Protein AF-A0A1I4YT02-F1 (afdb_monomer_lite)

Foldseek 3Di:
DDPVVVVVVVVVVVVLVCQLVVDPVSVVVVCVVVVVVVVDDPPCPPPPPVPPPPPPDDDDD

pLDDT: mean 76.79, std 14.8, range [49.75, 95.31]

Secondary structure (DSSP, 8-state):
--HHHHHHHHHHHHHHHHHHHT-HHHHHHHHHHTTHHHH---TT-----------------

Structure (mmCIF, N/CA/C/O backbone):
data_AF-A0A1I4YT02-F1
#
_entry.id   AF-A0A1I4YT02-F1
#
loop_
_atom_site.group_PDB
_atom_site.id
_atom_site.type_symbol
_atom_site.label_atom_id
_atom_site.label_alt_id
_atom_site.label_comp_id
_atom_site.label_asym_id
_atom_site.label_entity_id
_atom_site.label_seq_id
_atom_site.pdbx_PDB_ins_code
_atom_site.Cartn_x
_atom_site.Cartn_y
_atom_site.Cartn_z
_atom_site.occupancy
_atom_site.B_iso_or_equiv
_atom_site.auth_seq_id
_atom_site.auth_comp_id
_atom_site.auth_asym_id
_atom_site.auth_atom_id
_atom_site.pdbx_PDB_model_num
ATOM 1 N N . MET A 1 1 ? 14.438 -12.268 -13.448 1.00 61.19 1 MET A N 1
ATOM 2 C CA . MET A 1 1 ? 14.019 -10.928 -12.982 1.00 61.19 1 MET A CA 1
ATOM 3 C C . MET A 1 1 ? 15.131 -9.960 -13.334 1.00 61.19 1 MET A C 1
ATOM 5 O O . MET A 1 1 ? 16.242 -10.157 -12.865 1.00 61.19 1 MET A O 1
ATOM 9 N N . ASP A 1 2 ? 14.860 -8.999 -14.214 1.00 89.62 2 ASP A N 1
ATOM 10 C CA . ASP A 1 2 ? 15.845 -8.008 -14.662 1.00 89.62 2 ASP A CA 1
ATOM 11 C C . ASP A 1 2 ? 16.143 -6.974 -13.557 1.00 89.62 2 ASP A C 1
ATOM 13 O O . ASP A 1 2 ? 15.241 -6.601 -12.797 1.00 89.62 2 ASP A O 1
ATOM 17 N N . LEU A 1 3 ? 17.392 -6.502 -13.455 1.00 90.75 3 LEU A N 1
ATOM 18 C CA . LEU A 1 3 ? 17.813 -5.539 -12.427 1.00 90.75 3 LEU A CA 1
ATOM 19 C C . LEU A 1 3 ? 17.001 -4.235 -12.498 1.00 90.75 3 LEU A C 1
ATOM 21 O O . LEU A 1 3 ? 16.662 -3.662 -11.459 1.00 90.75 3 LEU A O 1
ATOM 25 N N . GLN A 1 4 ? 16.631 -3.777 -13.698 1.00 91.75 4 GLN A N 1
ATOM 26 C CA . GLN A 1 4 ? 15.804 -2.580 -13.843 1.00 91.75 4 GLN A CA 1
ATOM 27 C C . GLN A 1 4 ? 14.384 -2.803 -13.327 1.00 91.75 4 GLN A C 1
ATOM 29 O O . GLN A 1 4 ? 13.820 -1.917 -12.682 1.00 91.75 4 GLN A O 1
ATOM 34 N N . ASN A 1 5 ? 13.815 -3.987 -13.562 1.00 93.88 5 ASN A N 1
ATOM 35 C CA . ASN A 1 5 ? 12.486 -4.331 -13.057 1.00 93.88 5 ASN A CA 1
ATOM 36 C C . ASN A 1 5 ? 12.476 -4.398 -11.528 1.00 93.88 5 ASN A C 1
ATOM 38 O O . ASN A 1 5 ? 11.555 -3.875 -10.903 1.00 93.88 5 ASN A O 1
ATOM 42 N N . TYR A 1 6 ? 13.536 -4.940 -10.923 1.00 93.81 6 TYR A N 1
ATOM 43 C CA . TYR A 1 6 ? 13.702 -4.918 -9.471 1.00 93.81 6 TYR A CA 1
ATOM 44 C C . TYR A 1 6 ? 13.761 -3.487 -8.915 1.00 93.81 6 TYR A C 1
ATOM 46 O O . TYR A 1 6 ? 13.070 -3.170 -7.948 1.00 93.81 6 TYR A O 1
ATOM 54 N N . LEU A 1 7 ? 14.537 -2.592 -9.534 1.00 95.31 7 LEU A N 1
ATOM 55 C CA . LEU A 1 7 ? 14.645 -1.203 -9.075 1.00 95.31 7 LEU A CA 1
ATOM 56 C C . LEU A 1 7 ? 13.332 -0.425 -9.225 1.00 95.31 7 LEU A C 1
ATOM 58 O O . LEU A 1 7 ? 13.004 0.381 -8.352 1.00 95.31 7 LEU A O 1
ATOM 62 N N . LYS A 1 8 ? 12.574 -0.665 -10.302 1.00 93.88 8 LYS A N 1
ATOM 63 C CA . LYS A 1 8 ? 11.237 -0.082 -10.494 1.00 93.88 8 LYS A CA 1
ATOM 64 C C . LYS A 1 8 ? 10.273 -0.558 -9.411 1.00 93.88 8 LYS A C 1
ATOM 66 O O . LYS A 1 8 ? 9.645 0.273 -8.761 1.00 93.88 8 LYS A O 1
ATOM 71 N N . LEU A 1 9 ? 10.235 -1.867 -9.163 1.00 93.88 9 LEU A N 1
ATOM 72 C CA . LEU A 1 9 ? 9.402 -2.456 -8.118 1.00 93.88 9 LEU A CA 1
ATOM 73 C C . LEU A 1 9 ? 9.772 -1.908 -6.733 1.00 93.88 9 LEU A C 1
ATOM 75 O O . LEU A 1 9 ? 8.904 -1.469 -5.987 1.00 93.88 9 LEU A O 1
ATOM 79 N N . LYS A 1 10 ? 11.070 -1.846 -6.416 1.00 93.44 10 LYS A N 1
ATOM 80 C CA . LYS A 1 10 ? 11.564 -1.296 -5.148 1.00 93.44 10 LYS A CA 1
ATOM 81 C C . LYS A 1 10 ? 11.118 0.153 -4.938 1.00 93.44 10 LYS A C 1
ATOM 83 O O . LYS A 1 10 ? 10.720 0.508 -3.833 1.00 93.44 10 LYS A O 1
ATOM 88 N N . LYS A 1 11 ? 11.193 0.997 -5.971 1.00 94.38 11 LYS A N 1
ATOM 89 C CA . LYS A 1 11 ? 10.753 2.398 -5.878 1.00 94.38 11 LYS A CA 1
ATOM 90 C C . LYS A 1 11 ? 9.249 2.510 -5.637 1.00 94.38 11 LYS A C 1
ATOM 92 O O . LYS A 1 11 ? 8.859 3.287 -4.772 1.00 94.38 11 LYS A O 1
ATOM 97 N N . ALA A 1 12 ? 8.445 1.719 -6.350 1.00 91.62 12 ALA A N 1
ATOM 98 C CA . ALA A 1 12 ? 6.993 1.703 -6.184 1.00 91.62 12 ALA A CA 1
ATOM 99 C C . ALA A 1 12 ? 6.594 1.327 -4.748 1.00 91.62 12 ALA A C 1
ATOM 101 O O . ALA A 1 12 ? 5.871 2.075 -4.100 1.00 91.62 12 ALA A O 1
ATOM 102 N N . LEU A 1 13 ? 7.179 0.253 -4.205 1.00 90.50 13 LEU A N 1
ATOM 103 C CA . LEU A 1 13 ? 6.907 -0.195 -2.835 1.00 90.50 13 LEU A CA 1
ATOM 104 C C . LEU A 1 13 ? 7.296 0.848 -1.777 1.00 90.50 13 LEU A C 1
ATOM 106 O O . LEU A 1 13 ? 6.592 1.031 -0.789 1.00 90.50 13 LEU A O 1
ATOM 110 N N . ILE A 1 14 ? 8.417 1.552 -1.968 1.00 91.62 14 ILE A N 1
ATOM 111 C CA . ILE A 1 14 ? 8.840 2.618 -1.046 1.00 91.62 14 ILE A CA 1
ATOM 112 C C . ILE A 1 14 ? 7.867 3.801 -1.085 1.00 91.62 14 ILE A C 1
ATOM 114 O O . ILE A 1 14 ? 7.611 4.411 -0.046 1.00 91.62 14 ILE A O 1
ATOM 118 N N . GLN A 1 15 ? 7.360 4.152 -2.267 1.00 91.00 15 GLN A N 1
ATOM 119 C CA . GLN A 1 15 ? 6.400 5.239 -2.417 1.00 91.00 15 GLN A CA 1
ATOM 120 C C . GLN A 1 15 ? 5.078 4.900 -1.724 1.00 91.00 15 GLN A C 1
ATOM 122 O O . GLN A 1 15 ? 4.618 5.673 -0.887 1.00 91.00 15 GLN A O 1
ATOM 127 N N . GLU A 1 16 ? 4.540 3.715 -1.995 1.00 86.50 16 GLU A N 1
ATOM 128 C CA . GLU A 1 16 ? 3.312 3.223 -1.375 1.00 86.50 16 GLU A CA 1
ATOM 129 C C . GLU A 1 16 ? 3.446 3.165 0.156 1.00 86.50 16 GLU A C 1
ATOM 131 O O . GLU A 1 16 ? 2.605 3.686 0.885 1.00 86.50 16 GLU A O 1
ATOM 136 N N . LEU A 1 17 ? 4.581 2.671 0.669 1.00 86.25 17 LEU A N 1
ATOM 137 C CA . LEU A 1 17 ? 4.860 2.655 2.106 1.00 86.25 17 LEU A CA 1
ATOM 138 C C . LEU A 1 17 ? 4.848 4.059 2.731 1.00 86.25 17 LEU A C 1
ATOM 140 O O . LEU A 1 17 ? 4.369 4.227 3.855 1.00 86.25 17 LEU A O 1
ATOM 144 N N . ARG A 1 18 ? 5.383 5.071 2.036 1.00 88.75 18 ARG A N 1
ATOM 145 C CA . ARG A 1 18 ? 5.364 6.462 2.517 1.00 88.75 18 ARG A CA 1
ATOM 146 C C . ARG A 1 18 ? 3.949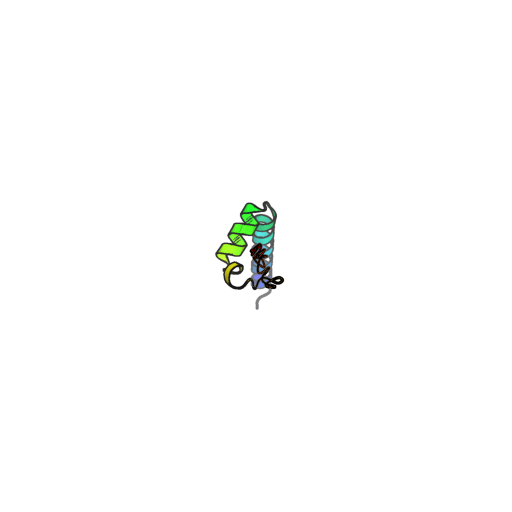 7.022 2.565 1.00 88.75 18 ARG A C 1
ATOM 148 O O . ARG A 1 18 ? 3.611 7.677 3.546 1.00 88.75 18 ARG A O 1
ATOM 155 N N . GLU A 1 19 ? 3.137 6.756 1.548 1.00 83.69 19 GLU A N 1
ATOM 156 C CA . GLU A 1 19 ? 1.743 7.209 1.483 1.00 83.69 19 GLU A CA 1
ATOM 157 C C . GLU A 1 19 ? 0.911 6.586 2.614 1.00 83.69 19 GLU A C 1
ATOM 159 O O . GLU A 1 19 ? 0.235 7.294 3.363 1.00 83.69 19 GLU A O 1
ATOM 164 N N . VAL A 1 20 ? 1.066 5.279 2.825 1.00 87.62 20 VAL A N 1
ATOM 165 C CA . VAL A 1 20 ? 0.422 4.519 3.907 1.00 87.62 20 VAL A CA 1
ATOM 166 C C . VAL A 1 20 ? 0.872 4.997 5.289 1.00 87.62 20 VAL A C 1
ATOM 168 O O . VAL A 1 20 ? 0.056 5.121 6.201 1.00 87.62 20 VAL A O 1
ATOM 171 N N . SER A 1 21 ? 2.159 5.312 5.451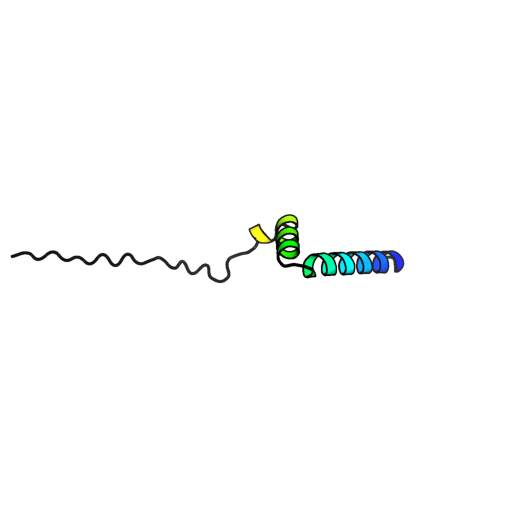 1.00 83.69 21 SER A N 1
ATOM 172 C CA . SER A 1 21 ? 2.723 5.787 6.724 1.00 83.69 21 SER A CA 1
ATOM 173 C C . SER A 1 21 ? 2.423 7.260 7.012 1.00 83.69 21 SER A C 1
ATOM 175 O O . SER A 1 21 ? 2.654 7.720 8.130 1.00 83.69 21 SER A O 1
ATOM 177 N N . SER A 1 22 ? 1.921 8.016 6.031 1.00 84.56 22 SER A N 1
ATOM 178 C CA . SER A 1 22 ? 1.694 9.456 6.177 1.00 84.56 22 SER A CA 1
ATOM 179 C C . SER A 1 22 ? 0.545 9.792 7.130 1.00 84.56 22 SER A C 1
ATOM 181 O O . SER A 1 22 ? 0.518 10.893 7.679 1.00 84.56 22 SER A O 1
ATOM 183 N N . SER A 1 23 ? -0.431 8.898 7.304 1.00 87.38 23 SER A N 1
ATOM 184 C CA . SER A 1 23 ? -1.573 9.122 8.195 1.00 87.38 23 SER A CA 1
ATOM 185 C C . SER A 1 23 ? -2.227 7.799 8.603 1.00 87.38 23 SER A C 1
ATOM 187 O O . SER A 1 23 ? -2.205 6.809 7.871 1.00 87.38 23 SER A O 1
ATOM 189 N N . LYS A 1 24 ? -2.864 7.788 9.780 1.00 84.88 24 LYS A N 1
ATOM 190 C CA . LYS A 1 24 ? -3.607 6.618 10.278 1.00 84.88 24 LYS A CA 1
ATOM 191 C C . LYS A 1 24 ? -4.790 6.263 9.370 1.00 84.88 24 LYS A C 1
ATOM 193 O O . LYS A 1 24 ? -5.135 5.093 9.228 1.00 84.88 24 LYS A O 1
ATOM 198 N N . GLU A 1 25 ? -5.406 7.265 8.755 1.00 87.75 25 GLU A N 1
ATOM 199 C CA . GLU A 1 25 ? -6.511 7.137 7.809 1.00 87.75 25 GLU A CA 1
ATOM 200 C C . GLU A 1 25 ? -6.048 6.546 6.470 1.00 87.75 25 GLU A C 1
ATOM 202 O O . GLU A 1 25 ? -6.785 5.776 5.855 1.00 87.75 25 GLU A O 1
ATOM 207 N N . ALA A 1 26 ? -4.834 6.879 6.018 1.00 84.69 26 ALA A N 1
ATOM 208 C CA . ALA A 1 26 ? -4.223 6.268 4.836 1.00 84.69 26 ALA A CA 1
ATOM 209 C C . ALA A 1 26 ? -3.906 4.785 5.082 1.00 84.69 26 ALA A C 1
ATOM 211 O O . ALA A 1 26 ? -4.294 3.930 4.287 1.00 84.69 26 ALA A O 1
ATOM 212 N N . ALA A 1 27 ? -3.322 4.461 6.239 1.00 85.94 27 ALA A N 1
ATOM 213 C CA . ALA A 1 27 ? -3.068 3.077 6.625 1.00 85.94 27 ALA A CA 1
ATOM 214 C C . ALA A 1 27 ? -4.343 2.230 6.721 1.00 85.94 27 ALA A C 1
ATOM 216 O O . ALA A 1 27 ? -4.370 1.097 6.247 1.00 85.94 27 ALA A O 1
ATOM 217 N N . ARG A 1 28 ? -5.423 2.784 7.287 1.00 85.56 28 ARG A N 1
ATOM 218 C CA . ARG A 1 28 ? -6.721 2.093 7.348 1.00 85.56 28 ARG A CA 1
ATOM 219 C C . ARG A 1 28 ? -7.279 1.768 5.966 1.00 85.56 28 ARG A C 1
ATOM 221 O O . ARG A 1 28 ? -7.738 0.649 5.780 1.00 85.56 28 ARG A O 1
ATOM 228 N N . ARG A 1 29 ? -7.220 2.711 5.020 1.00 87.31 29 ARG A N 1
ATOM 229 C CA . ARG A 1 29 ? -7.683 2.492 3.639 1.00 87.31 29 ARG A CA 1
ATOM 230 C C . ARG A 1 29 ? -6.875 1.411 2.930 1.00 87.31 29 ARG A C 1
ATOM 232 O O . ARG A 1 29 ? -7.464 0.509 2.357 1.00 87.31 29 ARG A O 1
ATOM 239 N N . CYS A 1 30 ? -5.553 1.437 3.069 1.00 86.19 30 CYS A N 1
ATOM 240 C CA . CYS A 1 30 ? -4.672 0.428 2.483 1.00 86.19 30 CYS A CA 1
ATOM 241 C C . CYS A 1 30 ? -4.957 -0.990 3.022 1.00 86.19 30 CYS A C 1
ATOM 243 O O . CYS A 1 30 ? -5.041 -1.948 2.259 1.00 86.19 30 CYS A O 1
ATOM 245 N N . ILE A 1 31 ? -5.185 -1.129 4.333 1.00 84.81 31 ILE A N 1
ATOM 246 C CA . ILE A 1 31 ? -5.582 -2.410 4.949 1.00 84.81 31 ILE A CA 1
ATOM 247 C C . ILE A 1 31 ? -6.926 -2.913 4.395 1.00 84.81 31 ILE A C 1
ATOM 249 O O . ILE A 1 31 ? -7.100 -4.124 4.233 1.00 84.81 31 ILE A O 1
ATOM 253 N N . ASP A 1 32 ? -7.853 -1.998 4.110 1.00 86.56 32 ASP A N 1
ATOM 254 C CA . ASP A 1 32 ? -9.182 -2.316 3.577 1.00 86.56 32 ASP A CA 1
ATOM 255 C C . ASP A 1 32 ? -9.119 -2.722 2.105 1.00 86.56 32 ASP A C 1
ATOM 257 O O . ASP A 1 32 ? -9.709 -3.729 1.727 1.00 86.56 32 ASP A O 1
ATOM 261 N N . GLU A 1 33 ? -8.345 -2.001 1.295 1.00 86.62 33 GLU A N 1
ATOM 262 C CA . GLU A 1 33 ? -8.109 -2.316 -0.118 1.00 86.62 33 GLU A CA 1
ATOM 263 C C . GLU A 1 33 ? -7.394 -3.661 -0.303 1.00 86.62 33 GLU A C 1
ATOM 265 O O . GLU A 1 33 ? -7.746 -4.426 -1.199 1.00 86.62 33 GLU A O 1
ATOM 270 N N . MET A 1 34 ? -6.438 -3.997 0.570 1.00 83.88 34 MET A N 1
ATOM 271 C CA . MET A 1 34 ? -5.769 -5.305 0.551 1.00 83.88 34 MET A CA 1
ATOM 272 C C . MET A 1 34 ? -6.646 -6.452 1.084 1.00 83.88 34 MET A C 1
ATOM 274 O O . MET A 1 34 ? -6.213 -7.604 1.060 1.00 83.88 34 MET A O 1
ATOM 278 N N . GLY A 1 35 ? -7.843 -6.169 1.614 1.00 81.75 35 GLY A N 1
ATOM 279 C CA . GLY A 1 35 ? -8.731 -7.185 2.190 1.00 81.75 35 GLY A CA 1
ATOM 280 C C . GLY A 1 35 ? -8.177 -7.854 3.455 1.00 81.75 35 GLY A C 1
ATOM 281 O O . GLY A 1 35 ? -8.680 -8.889 3.889 1.00 81.75 35 GLY A O 1
ATOM 282 N N . ILE A 1 36 ? -7.145 -7.276 4.085 1.00 83.00 36 ILE A N 1
ATOM 283 C CA . ILE A 1 36 ? -6.493 -7.864 5.269 1.00 83.00 36 ILE A CA 1
ATOM 284 C C . ILE A 1 36 ? -7.447 -7.863 6.469 1.00 83.00 36 ILE A C 1
ATOM 286 O O . ILE A 1 36 ? -7.357 -8.741 7.328 1.00 83.00 36 ILE A O 1
ATOM 290 N N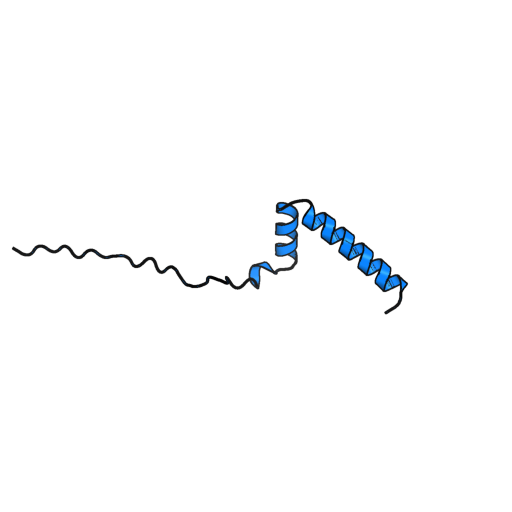 . ARG A 1 37 ? -8.386 -6.907 6.527 1.00 78.19 37 ARG A N 1
ATOM 291 C CA . ARG A 1 37 ? -9.374 -6.808 7.612 1.00 78.19 37 ARG A CA 1
ATOM 292 C C . ARG A 1 37 ? -10.216 -8.079 7.756 1.00 78.19 37 ARG A C 1
ATOM 294 O O . ARG A 1 37 ? -10.491 -8.469 8.886 1.00 78.19 37 ARG A O 1
ATOM 301 N N . ASP A 1 38 ? -10.559 -8.739 6.654 1.00 76.88 38 ASP A N 1
ATOM 302 C CA . ASP A 1 38 ? -11.405 -9.939 6.669 1.00 76.88 38 ASP A CA 1
ATOM 303 C C . ASP A 1 38 ? -10.642 -11.194 7.116 1.00 76.88 38 ASP A C 1
ATOM 305 O O . ASP A 1 38 ? -11.226 -12.146 7.630 1.00 76.88 38 ASP A O 1
ATOM 309 N N . ILE A 1 39 ? -9.318 -11.179 6.963 1.00 77.50 39 ILE A N 1
ATOM 310 C CA . ILE A 1 39 ? -8.415 -12.274 7.342 1.00 77.50 39 ILE A CA 1
ATOM 311 C C . ILE A 1 39 ? -7.907 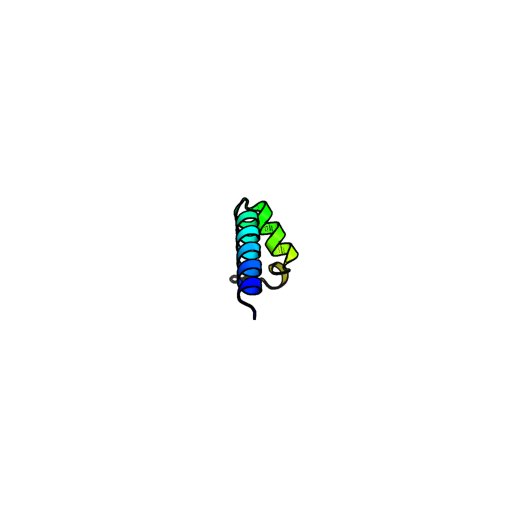-12.082 8.782 1.00 77.50 39 ILE A C 1
ATOM 313 O O . ILE A 1 39 ? -7.335 -12.994 9.384 1.00 77.50 39 ILE A O 1
ATOM 317 N N . LEU A 1 40 ? -8.114 -10.896 9.366 1.00 75.25 40 LEU A N 1
ATOM 318 C CA . LEU A 1 40 ? -7.656 -10.568 10.708 1.00 75.25 40 LEU A CA 1
ATOM 319 C C . LEU A 1 40 ? -8.451 -11.361 11.754 1.00 75.25 40 LEU A C 1
ATOM 321 O O . LEU A 1 40 ? -9.490 -10.929 12.250 1.00 75.25 40 LEU A O 1
ATOM 325 N N . VAL A 1 41 ? -7.922 -12.523 12.135 1.00 69.12 41 VAL A N 1
ATOM 326 C CA . VAL A 1 41 ? -8.438 -13.305 13.258 1.00 69.12 41 VAL A CA 1
ATOM 327 C C . VAL A 1 41 ? -8.185 -12.516 14.547 1.00 69.12 41 VAL A C 1
ATOM 329 O O . VAL A 1 41 ? -7.031 -12.196 14.851 1.00 69.12 41 VAL A O 1
ATOM 332 N N . PRO A 1 42 ? -9.220 -12.193 15.343 1.00 72.69 42 PRO A N 1
ATOM 333 C CA . PRO A 1 42 ? -9.020 -11.525 16.618 1.00 72.69 42 PRO A CA 1
ATOM 334 C C . PRO A 1 42 ? -8.163 -12.406 17.535 1.00 72.69 42 PRO A C 1
ATOM 336 O O . PRO A 1 42 ? -8.606 -13.460 17.992 1.00 72.69 42 PRO A O 1
ATOM 339 N N . ILE A 1 43 ? -6.949 -11.943 17.846 1.00 66.81 43 ILE A N 1
ATOM 340 C CA . ILE A 1 43 ? -5.988 -12.633 18.731 1.00 66.81 43 ILE A CA 1
ATOM 341 C C . ILE A 1 43 ? -6.567 -12.825 20.152 1.00 66.81 43 ILE A C 1
ATOM 343 O O . ILE A 1 43 ? -6.162 -13.727 20.874 1.00 66.81 43 ILE A O 1
ATOM 347 N N . ASN A 1 44 ? -7.598 -12.050 20.518 1.00 61.47 44 ASN A N 1
ATOM 348 C CA . ASN A 1 44 ? -8.333 -12.157 21.781 1.00 61.47 44 ASN A CA 1
ATOM 349 C C . ASN A 1 44 ? -9.809 -12.544 21.580 1.00 61.47 44 ASN A C 1
ATOM 351 O O . ASN A 1 44 ? -10.693 -11.976 22.218 1.00 61.47 44 ASN A O 1
ATOM 355 N N . SER A 1 45 ? -10.108 -13.521 20.721 1.00 55.69 45 SER A N 1
ATOM 356 C CA . SER A 1 45 ? -11.448 -14.131 20.637 1.00 55.69 45 SER A CA 1
ATOM 357 C C . SER A 1 45 ? -11.820 -14.982 21.867 1.00 55.69 45 SER A C 1
ATOM 359 O O . SER A 1 45 ? -12.739 -15.800 21.808 1.00 55.69 45 SER A O 1
ATOM 361 N N . SER A 1 46 ? -11.180 -14.761 23.024 1.00 57.38 46 SER A N 1
ATOM 362 C CA . SER A 1 46 ? -11.779 -15.129 24.300 1.00 57.38 46 SER A CA 1
ATOM 363 C C . SER A 1 46 ? -13.010 -14.249 24.485 1.00 57.38 46 SER A C 1
ATOM 365 O O . SER A 1 46 ? -12.965 -13.112 24.955 1.00 57.38 46 SER A O 1
ATOM 367 N N . ALA A 1 47 ? -14.141 -14.780 24.028 1.00 56.59 47 ALA A N 1
ATOM 368 C CA . ALA A 1 47 ? -15.452 -14.236 24.280 1.00 56.59 47 ALA A CA 1
ATOM 369 C C . ALA A 1 47 ? -15.531 -13.842 25.759 1.00 56.59 47 ALA A C 1
ATOM 371 O O . ALA A 1 47 ? -15.652 -14.700 26.635 1.00 56.59 47 ALA A O 1
ATOM 372 N N . LYS A 1 48 ? -15.505 -12.536 26.052 1.00 59.19 48 LYS A N 1
ATOM 373 C CA . LYS A 1 48 ? -16.062 -12.025 27.302 1.00 59.19 48 LYS A CA 1
ATOM 374 C C . LYS A 1 48 ? -17.565 -12.276 27.219 1.00 59.19 48 LYS A C 1
ATOM 376 O O . LYS A 1 48 ? -18.345 -11.366 26.948 1.00 59.19 48 LYS A O 1
ATOM 381 N N . LYS A 1 49 ? -17.977 -13.533 27.427 1.00 59.28 49 LYS A N 1
ATOM 382 C CA . LYS A 1 49 ? -19.330 -13.871 27.849 1.00 59.28 49 LYS A CA 1
ATOM 383 C C . LYS A 1 49 ? -19.539 -13.043 29.106 1.00 59.28 49 LYS A C 1
ATOM 385 O O . LYS A 1 49 ? -18.980 -13.352 30.155 1.00 59.28 49 LYS A O 1
ATOM 390 N N . LYS A 1 50 ? -20.289 -11.946 28.989 1.00 60.91 50 LYS A N 1
ATOM 391 C CA . LYS A 1 50 ? -20.880 -11.299 30.154 1.00 60.91 50 LYS A CA 1
ATOM 392 C C . LYS A 1 50 ? -21.740 -12.375 30.806 1.00 60.91 50 LYS A C 1
ATOM 394 O O . LYS A 1 50 ? -22.835 -12.658 30.327 1.00 60.91 50 LYS A O 1
ATOM 399 N N . SER A 1 51 ? -21.201 -13.028 31.831 1.00 56.25 51 SER A N 1
ATOM 400 C CA . SER A 1 51 ? -21.992 -13.834 32.744 1.00 56.25 51 SER A CA 1
ATOM 401 C C . SER A 1 51 ? -23.036 -12.883 33.315 1.00 56.25 51 SER A C 1
ATOM 403 O O . SER A 1 51 ? -22.699 -11.962 34.062 1.00 56.25 51 SER A O 1
ATOM 405 N N . LYS A 1 52 ? -24.286 -13.006 32.858 1.00 59.16 52 LYS A N 1
ATOM 406 C CA . LYS A 1 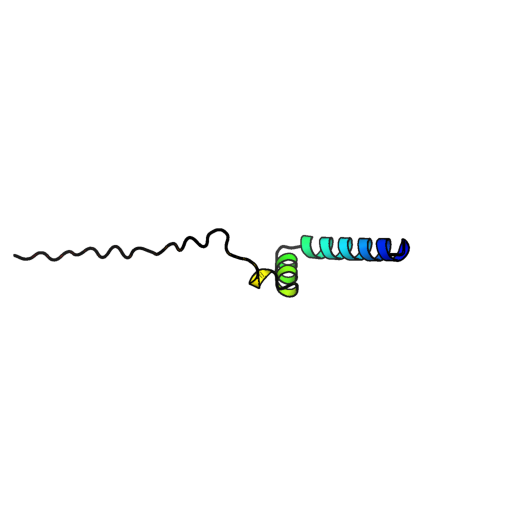52 ? -25.415 -12.388 33.547 1.00 59.16 52 LYS A CA 1
ATOM 407 C C . LYS A 1 52 ? -25.437 -13.050 34.916 1.00 59.16 52 LYS A C 1
ATOM 409 O O . LYS A 1 52 ? -25.836 -14.202 35.033 1.00 59.16 52 LYS A O 1
ATOM 414 N N . ASN A 1 53 ? -24.950 -12.335 35.922 1.00 53.53 53 ASN A N 1
ATOM 41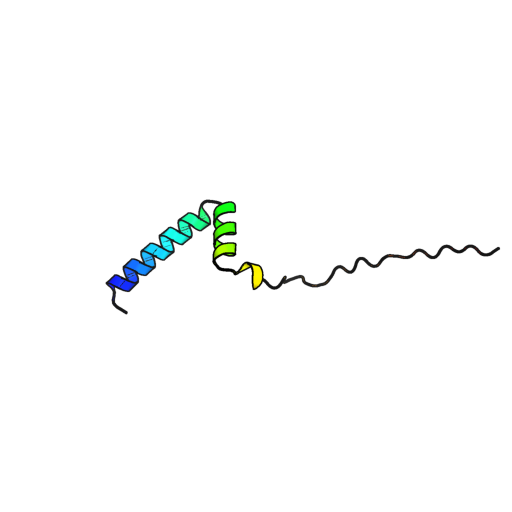5 C CA . ASN A 1 53 ? -25.120 -12.721 37.307 1.00 53.53 53 ASN A CA 1
ATOM 416 C C . ASN A 1 53 ? -26.612 -12.528 37.612 1.00 53.53 53 ASN A C 1
ATOM 418 O O . ASN A 1 53 ? -27.059 -11.414 37.882 1.00 53.53 53 ASN A O 1
ATOM 422 N N . ILE A 1 54 ? -27.407 -13.578 37.405 1.00 58.91 54 ILE A N 1
ATOM 423 C CA . ILE A 1 54 ? -28.817 -13.599 37.786 1.00 58.91 54 ILE A CA 1
ATOM 424 C C . ILE A 1 54 ? -28.801 -13.791 39.299 1.00 58.91 54 ILE A C 1
ATOM 426 O O . ILE A 1 54 ? -28.664 -14.905 39.795 1.00 58.91 54 ILE A O 1
ATOM 430 N N . ALA A 1 55 ? -28.853 -12.680 40.031 1.00 53.25 55 ALA A N 1
ATOM 431 C CA . ALA A 1 55 ? -29.125 -12.702 41.455 1.00 53.25 55 ALA A CA 1
ATOM 432 C C . ALA A 1 55 ? -30.550 -13.239 41.643 1.00 53.25 55 ALA A C 1
ATOM 434 O O . ALA A 1 55 ? -31.521 -12.516 41.431 1.00 53.25 55 ALA A O 1
ATOM 435 N N . HIS A 1 56 ? -30.671 -14.516 41.997 1.00 49.75 56 HIS A N 1
ATOM 436 C CA . HIS A 1 56 ? -31.920 -15.077 42.489 1.00 49.75 56 HIS A CA 1
ATOM 437 C C . HIS A 1 56 ? -32.068 -14.609 43.939 1.00 49.75 56 HIS A C 1
ATOM 439 O O . HIS A 1 56 ? -31.482 -15.178 44.858 1.00 49.75 56 HIS A O 1
ATOM 445 N N . LYS A 1 57 ? -32.759 -13.483 44.126 1.00 55.66 57 LYS A N 1
ATOM 446 C CA . LYS A 1 57 ? -33.421 -13.192 45.393 1.00 55.66 57 LYS A CA 1
ATOM 447 C C . LYS A 1 57 ? -34.849 -13.676 45.239 1.00 55.66 57 LYS A C 1
ATOM 449 O O . LYS A 1 57 ? -35.627 -13.009 44.573 1.00 55.66 57 LYS A O 1
ATOM 454 N N . ASP A 1 58 ? -35.155 -14.806 45.850 1.00 55.50 58 ASP A N 1
ATOM 455 C CA . ASP A 1 58 ? -36.527 -15.143 46.194 1.00 55.50 58 ASP A CA 1
ATOM 456 C C . ASP A 1 58 ? -36.543 -15.507 47.677 1.00 55.50 58 ASP A C 1
ATOM 458 O O . ASP A 1 58 ? -36.284 -16.634 48.098 1.00 55.50 58 ASP A O 1
ATOM 462 N N . ASP A 1 59 ? -36.774 -14.462 48.471 1.00 55.81 59 ASP A N 1
ATOM 463 C CA . ASP A 1 59 ? -37.332 -14.533 49.809 1.00 55.81 59 ASP A CA 1
ATOM 464 C C . ASP A 1 59 ? -38.622 -15.366 49.754 1.00 55.81 59 ASP A C 1
ATOM 466 O O . ASP A 1 59 ? -39.603 -14.952 49.137 1.00 55.81 59 ASP A O 1
ATOM 470 N N . THR A 1 60 ? -38.652 -16.532 50.403 1.00 55.00 60 THR A N 1
ATOM 471 C CA . THR A 1 60 ? -39.922 -17.203 50.710 1.00 55.00 60 THR A CA 1
ATOM 472 C C . THR A 1 60 ? -40.063 -17.322 52.219 1.00 55.00 60 THR A C 1
ATOM 474 O O . THR A 1 60 ? -39.238 -17.927 52.903 1.00 55.00 60 THR A O 1
ATOM 477 N N . LYS A 1 61 ? -41.090 -16.619 52.681 1.00 50.19 61 LYS A N 1
ATOM 478 C CA . LYS A 1 61 ? -41.612 -16.491 54.034 1.00 50.19 61 LYS A CA 1
ATOM 479 C C . LYS A 1 61 ? -42.302 -17.772 54.497 1.00 50.19 61 LYS A C 1
ATOM 481 O O . LYS A 1 61 ? -42.881 -18.458 53.626 1.00 50.19 61 LYS A O 1
#

Radius of gyration: 25.04 Å; chains: 1; bounding box: 59×27×69 Å

Sequence (61 aa):
MDLQNYLKLKKALIQELREVSSSKEAARRCIDEMGIRDILVPINSSAKKKSKNIAHKDDTK